Protein AF-A0A2U1LSD0-F1 (afdb_monomer)

Foldseek 3Di:
DVVVVVVVVVVVVVVVVVVVLVPQDPQRNCCVVVVHDGDDPVVVVVVVVVVVVVVVVVCCVVPPDDPPPPPPPPDDDDDDD

Sequence (81 aa):
MRSVSVF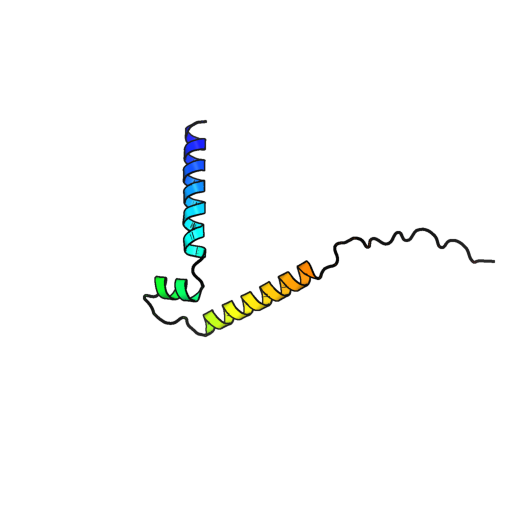LILFCILLVGSLSDARLGPEEYWRSVMKDDPMPKAISDSLSQQSSKKERFIRNFVAQPSPKHISSHSHFSHKYK

Secondary structure (DSSP, 8-state):
-HHHHHHHHHHHHHHHHHHHHTTS-HHHHHHHHTTTPPPPHHHHHHHHHHHHHHHHHHHHHHSS--S--------------

Structure (mmCIF, N/CA/C/O backbone):
data_AF-A0A2U1LSD0-F1
#
_entry.id   AF-A0A2U1LSD0-F1
#
loop_
_atom_site.group_PDB
_atom_site.id
_atom_site.type_symbol
_atom_site.label_atom_id
_atom_site.label_alt_id
_atom_site.label_comp_id
_atom_site.label_asym_id
_atom_site.label_entity_id
_atom_site.label_seq_id
_atom_site.pdbx_PDB_ins_code
_atom_site.Cartn_x
_atom_site.Cartn_y
_atom_site.Cartn_z
_atom_site.occupancy
_atom_site.B_iso_or_equiv
_atom_site.auth_seq_id
_atom_site.auth_comp_id
_atom_site.auth_asym_id
_atom_site.auth_atom_id
_atom_site.pdbx_PDB_model_num
ATOM 1 N N . MET A 1 1 ? 10.914 -6.661 -35.638 1.00 61.47 1 MET A N 1
ATOM 2 C CA . MET A 1 1 ? 11.406 -6.203 -34.313 1.00 61.47 1 MET A CA 1
ATOM 3 C C . MET A 1 1 ? 10.675 -4.976 -33.751 1.00 61.47 1 MET A C 1
ATOM 5 O O . MET A 1 1 ? 10.616 -4.849 -32.536 1.00 61.47 1 MET A O 1
ATOM 9 N N . ARG A 1 2 ? 10.068 -4.097 -34.573 1.00 71.56 2 ARG A N 1
ATOM 10 C CA . ARG A 1 2 ? 9.379 -2.881 -34.081 1.00 71.56 2 ARG A CA 1
ATOM 11 C C . ARG A 1 2 ? 8.182 -3.147 -33.150 1.00 71.56 2 ARG A C 1
ATOM 13 O O . ARG A 1 2 ? 8.051 -2.466 -32.145 1.00 71.56 2 ARG A O 1
ATOM 20 N N . SER A 1 3 ? 7.366 -4.166 -33.429 1.00 82.12 3 SER A N 1
ATOM 21 C CA . SER A 1 3 ? 6.189 -4.506 -32.605 1.00 82.12 3 SER A CA 1
ATOM 22 C C . SER A 1 3 ? 6.551 -4.972 -31.186 1.00 82.12 3 SER A C 1
ATOM 24 O O . SER A 1 3 ? 5.947 -4.511 -30.223 1.00 82.12 3 SER A O 1
ATOM 26 N N . VAL A 1 4 ? 7.596 -5.797 -31.039 1.00 90.62 4 VAL A N 1
ATOM 27 C CA . VAL A 1 4 ? 8.078 -6.250 -29.720 1.00 90.62 4 VAL A CA 1
ATOM 28 C C . VAL A 1 4 ? 8.600 -5.071 -28.899 1.00 90.62 4 VAL A C 1
ATOM 30 O O . VAL A 1 4 ? 8.303 -4.973 -27.716 1.00 90.62 4 VAL A O 1
ATOM 33 N N . SER A 1 5 ? 9.321 -4.137 -29.526 1.00 88.94 5 SER A N 1
ATOM 34 C CA . SER A 1 5 ? 9.808 -2.932 -28.845 1.00 88.94 5 SER A CA 1
ATOM 35 C C . SER A 1 5 ? 8.662 -2.057 -28.325 1.00 88.94 5 SER A C 1
ATOM 37 O O . SER A 1 5 ? 8.715 -1.628 -27.177 1.00 88.94 5 SER A O 1
ATOM 39 N N . VAL A 1 6 ? 7.605 -1.851 -29.116 1.00 92.94 6 VAL A N 1
ATOM 40 C CA . VAL A 1 6 ? 6.417 -1.098 -28.676 1.00 92.94 6 VAL A CA 1
ATOM 41 C C . VAL A 1 6 ? 5.703 -1.815 -27.529 1.00 92.94 6 VAL A C 1
ATOM 43 O O . VAL A 1 6 ? 5.349 -1.177 -26.542 1.00 92.94 6 VAL A O 1
ATOM 46 N N . PHE A 1 7 ? 5.547 -3.138 -27.614 1.00 92.56 7 PHE A N 1
ATOM 47 C CA . PHE A 1 7 ? 4.959 -3.932 -26.536 1.00 92.56 7 PHE A CA 1
ATOM 48 C C . PHE A 1 7 ? 5.759 -3.820 -25.231 1.00 92.56 7 PHE A C 1
ATOM 50 O O . PHE A 1 7 ? 5.176 -3.582 -24.178 1.00 92.56 7 PHE A O 1
ATOM 57 N N . LEU A 1 8 ? 7.091 -3.921 -25.297 1.00 93.19 8 LEU A N 1
ATOM 58 C CA . LEU A 1 8 ? 7.962 -3.766 -24.129 1.00 93.19 8 LEU A CA 1
ATOM 59 C C . LEU A 1 8 ? 7.859 -2.364 -23.519 1.00 93.19 8 LEU A C 1
ATOM 61 O O . LEU A 1 8 ? 7.821 -2.239 -22.300 1.00 93.19 8 LEU A O 1
ATOM 65 N N . ILE A 1 9 ? 7.768 -1.317 -24.343 1.00 92.81 9 ILE A N 1
ATOM 66 C CA . ILE A 1 9 ? 7.583 0.058 -23.861 1.00 92.81 9 ILE A CA 1
ATOM 67 C C . ILE A 1 9 ? 6.242 0.197 -23.131 1.00 92.81 9 ILE A C 1
ATOM 69 O O . ILE A 1 9 ? 6.211 0.708 -22.014 1.00 92.81 9 ILE A O 1
ATOM 73 N N . LEU A 1 10 ? 5.147 -0.302 -23.712 1.00 92.81 10 LEU A N 1
ATOM 74 C CA . LEU A 1 10 ? 3.826 -0.286 -23.073 1.00 92.81 10 LEU A CA 1
ATOM 75 C C . LEU A 1 10 ? 3.812 -1.088 -21.766 1.00 92.81 10 LEU A C 1
ATOM 77 O O . LEU A 1 10 ? 3.257 -0.634 -20.769 1.00 92.81 10 LEU A O 1
ATOM 81 N N . PHE A 1 11 ? 4.465 -2.249 -21.751 1.00 91.31 11 PHE A N 1
ATOM 82 C CA . PHE A 1 11 ? 4.593 -3.081 -20.561 1.00 91.31 11 PHE A CA 1
ATOM 83 C C . PHE A 1 11 ? 5.396 -2.380 -19.456 1.00 91.31 11 PHE A C 1
ATOM 85 O O . PHE A 1 11 ? 4.966 -2.367 -18.306 1.00 91.31 11 PHE A O 1
ATOM 92 N N . CYS A 1 12 ? 6.510 -1.724 -19.795 1.00 92.00 12 CYS A N 1
ATOM 93 C CA . CYS A 1 12 ? 7.278 -0.913 -18.849 1.00 92.00 12 CYS A CA 1
ATOM 94 C C . CYS A 1 12 ? 6.448 0.242 -18.275 1.00 92.00 12 CYS A C 1
ATOM 96 O O . CYS A 1 12 ? 6.491 0.481 -17.071 1.00 92.00 12 CYS A O 1
ATOM 98 N N . ILE A 1 13 ? 5.668 0.936 -19.108 1.00 89.19 13 ILE A N 1
ATOM 99 C CA . ILE A 1 13 ? 4.772 2.008 -18.648 1.00 89.19 13 ILE A CA 1
ATOM 100 C C . ILE A 1 13 ? 3.719 1.448 -17.682 1.00 89.19 13 ILE A C 1
ATOM 102 O O . ILE A 1 13 ? 3.486 2.035 -16.627 1.00 89.19 13 ILE A O 1
ATOM 106 N N . LEU A 1 14 ? 3.130 0.290 -17.996 1.00 88.31 14 LEU A N 1
ATOM 107 C CA . LEU A 1 14 ? 2.156 -0.382 -17.133 1.00 88.31 14 LEU A CA 1
ATOM 108 C C . LEU A 1 14 ? 2.762 -0.780 -15.776 1.00 88.31 14 LEU A C 1
ATOM 110 O O . LEU A 1 14 ? 2.136 -0.564 -14.739 1.00 88.31 14 LEU A O 1
ATOM 114 N N . LEU A 1 15 ? 3.985 -1.318 -15.775 1.00 85.19 15 LEU A N 1
ATOM 115 C CA . LEU A 1 15 ? 4.743 -1.671 -14.567 1.00 85.19 15 LEU A CA 1
ATOM 116 C C . LEU A 1 15 ? 5.032 -0.452 -13.683 1.00 85.19 15 LEU A C 1
ATOM 118 O O . LEU A 1 15 ? 4.865 -0.513 -12.468 1.00 85.19 15 LEU A O 1
ATOM 122 N N . VAL A 1 16 ? 5.448 0.668 -14.279 1.00 81.88 16 VAL A N 1
ATOM 123 C CA . VAL A 1 16 ? 5.734 1.905 -13.533 1.00 81.88 16 VAL A CA 1
ATOM 124 C C . VAL A 1 16 ? 4.445 2.530 -12.989 1.00 81.88 16 VAL A C 1
ATOM 126 O O . VAL A 1 16 ? 4.412 2.968 -11.840 1.00 81.88 16 VAL A O 1
ATOM 129 N N . GLY A 1 17 ? 3.362 2.519 -13.771 1.00 74.25 17 GLY A N 1
ATOM 130 C CA . GLY A 1 17 ? 2.050 2.998 -13.328 1.00 74.25 17 GLY A CA 1
ATOM 131 C C . GLY A 1 17 ? 1.511 2.207 -12.133 1.00 74.25 17 GLY A C 1
ATOM 132 O O . GLY A 1 17 ? 1.098 2.796 -11.139 1.00 74.25 17 GLY A O 1
ATOM 13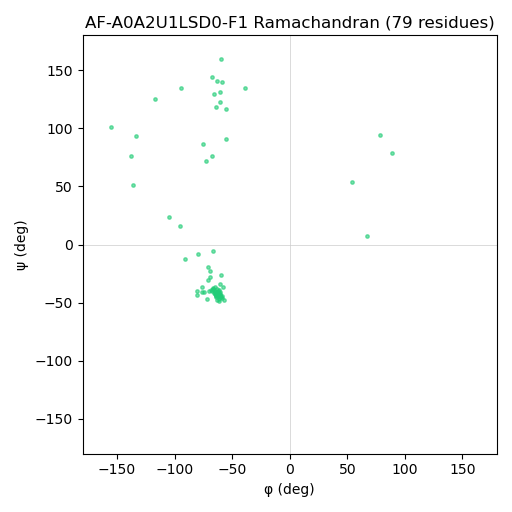3 N N . SER A 1 18 ? 1.610 0.878 -12.175 1.00 68.19 18 SER A N 1
ATOM 134 C CA . SER A 1 18 ? 1.147 0.001 -11.087 1.00 68.19 18 SER A CA 1
ATOM 135 C C . SER A 1 18 ? 2.012 0.056 -9.818 1.00 68.19 18 SER A C 1
ATOM 137 O O . SER A 1 18 ? 1.519 -0.246 -8.733 1.00 68.19 18 SER A O 1
ATOM 139 N N . LEU A 1 19 ? 3.263 0.525 -9.900 1.00 65.06 19 LEU A N 1
ATOM 140 C CA . LEU A 1 19 ? 4.077 0.819 -8.712 1.00 65.06 19 LEU A CA 1
ATOM 141 C C . LEU A 1 19 ? 3.570 2.032 -7.913 1.00 65.06 19 LEU A C 1
ATOM 143 O O . LEU A 1 19 ? 3.885 2.153 -6.729 1.00 65.06 19 LEU A O 1
ATOM 147 N N . SER A 1 20 ? 2.822 2.937 -8.550 1.00 60.66 20 SER A N 1
ATOM 148 C CA . SER A 1 20 ? 2.417 4.214 -7.948 1.00 60.66 20 SER A CA 1
ATOM 149 C C . SER A 1 20 ? 1.314 4.034 -6.901 1.00 60.66 20 SER A C 1
ATOM 151 O O . SER A 1 20 ? 1.404 4.616 -5.822 1.00 60.66 20 SER A O 1
ATOM 153 N N . ASP A 1 21 ? 0.336 3.164 -7.169 1.00 56.56 21 ASP A N 1
ATOM 154 C CA . ASP A 1 21 ? -0.734 2.823 -6.215 1.00 56.56 21 ASP A CA 1
ATOM 155 C C . ASP A 1 21 ? -0.229 1.984 -5.034 1.00 56.56 21 ASP A C 1
ATOM 157 O O . ASP A 1 21 ? -0.698 2.130 -3.907 1.00 56.56 21 ASP A O 1
ATOM 161 N N . ALA A 1 22 ? 0.805 1.163 -5.250 1.00 56.50 22 ALA A N 1
ATOM 162 C CA . ALA A 1 22 ? 1.431 0.361 -4.195 1.00 56.50 22 ALA A CA 1
ATOM 163 C C . ALA A 1 22 ? 2.153 1.204 -3.123 1.00 56.50 22 ALA A C 1
ATOM 165 O O . ALA A 1 22 ? 2.669 0.652 -2.148 1.00 56.50 22 ALA A O 1
ATOM 166 N N . ARG A 1 23 ? 2.238 2.529 -3.314 1.00 60.97 23 ARG A N 1
ATOM 167 C CA . ARG A 1 23 ? 2.868 3.460 -2.373 1.00 60.97 23 ARG A CA 1
ATOM 168 C C . ARG A 1 23 ? 1.902 4.042 -1.347 1.00 60.97 23 ARG A C 1
ATOM 170 O O . ARG A 1 23 ? 2.370 4.646 -0.382 1.00 60.97 23 ARG A O 1
ATOM 177 N N . LEU A 1 24 ? 0.593 3.874 -1.533 1.00 68.44 24 LEU A N 1
ATOM 178 C CA . LEU A 1 24 ? -0.355 4.159 -0.465 1.00 68.44 24 LEU A CA 1
ATOM 179 C C 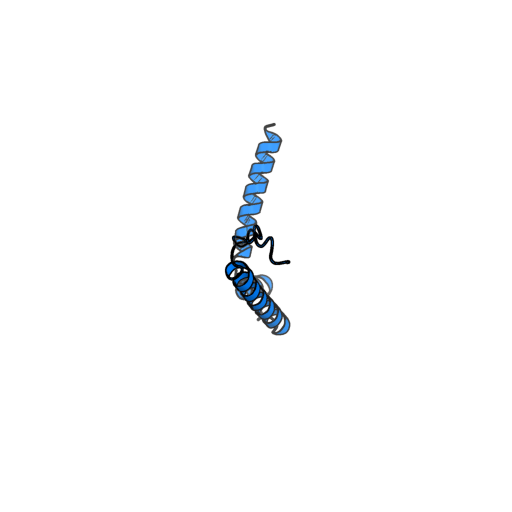. LEU A 1 24 ? -0.022 3.233 0.706 1.00 68.44 24 LEU A C 1
ATOM 181 O O . LEU A 1 24 ? 0.214 2.035 0.521 1.00 68.44 24 LEU A O 1
ATOM 185 N N . GLY A 1 25 ? 0.068 3.798 1.909 1.00 78.62 25 GLY A N 1
ATOM 186 C CA . GLY A 1 25 ? 0.189 2.972 3.093 1.00 78.62 25 GLY A CA 1
ATOM 187 C C . GLY A 1 25 ? -1.031 2.051 3.194 1.00 78.62 25 GLY A C 1
ATOM 188 O O . GLY A 1 25 ? -2.070 2.280 2.566 1.00 78.62 25 GLY A O 1
ATOM 189 N N . PRO A 1 26 ? -0.916 0.951 3.943 1.00 82.31 26 PRO A N 1
ATOM 190 C CA . PRO A 1 26 ? -1.989 -0.030 4.024 1.00 82.31 26 PRO A CA 1
ATOM 191 C C . PRO A 1 26 ? -3.305 0.545 4.558 1.00 82.31 26 PRO A C 1
ATOM 193 O O . PRO A 1 26 ? -4.364 0.030 4.218 1.00 82.31 26 PRO A O 1
ATOM 196 N N . GLU A 1 27 ? -3.252 1.615 5.355 1.00 84.75 27 GLU A N 1
ATOM 197 C CA . GLU A 1 27 ? -4.445 2.330 5.804 1.00 84.75 27 GLU A CA 1
ATOM 198 C C . GLU A 1 27 ? -5.082 3.134 4.663 1.00 84.75 27 GLU A C 1
ATOM 200 O O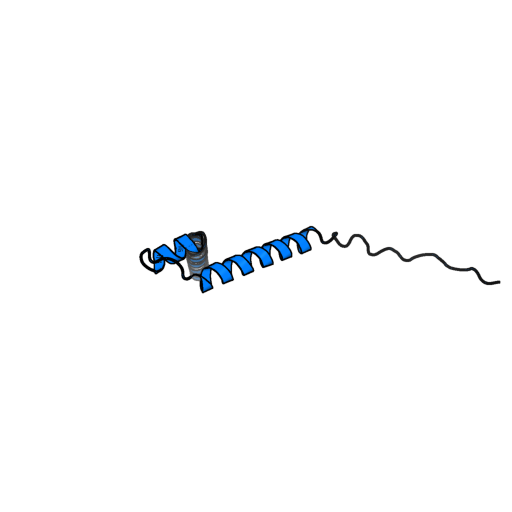 . GLU A 1 27 ? -6.287 3.041 4.440 1.00 84.75 27 GLU A O 1
ATOM 205 N N . GLU A 1 28 ? -4.284 3.884 3.906 1.00 85.25 28 GLU A N 1
ATOM 206 C CA . GLU A 1 28 ? -4.757 4.711 2.798 1.00 85.25 28 GLU A CA 1
ATOM 207 C C . GLU A 1 28 ? -5.306 3.859 1.648 1.00 85.25 28 GLU A C 1
ATOM 209 O O . GLU A 1 28 ? -6.336 4.197 1.065 1.00 85.25 28 GLU A O 1
ATOM 214 N N . TYR A 1 29 ? -4.664 2.722 1.362 1.00 85.75 29 TYR A N 1
ATOM 215 C CA . TYR A 1 29 ? -5.171 1.732 0.412 1.00 85.75 29 TYR A CA 1
ATOM 216 C C . TYR A 1 29 ? -6.491 1.118 0.887 1.00 85.75 29 TYR A C 1
ATOM 218 O O . TYR A 1 29 ? -7.435 0.976 0.112 1.00 85.75 29 TYR A O 1
ATOM 226 N N . TRP A 1 30 ? -6.585 0.750 2.169 1.00 88.69 30 TRP A N 1
ATOM 227 C CA . TRP A 1 30 ? -7.819 0.174 2.693 1.00 88.69 30 TRP A CA 1
ATOM 228 C C . TRP A 1 30 ? -8.980 1.162 2.578 1.00 88.69 30 TRP A C 1
ATOM 230 O O . TRP A 1 30 ? -10.039 0.797 2.072 1.00 88.69 30 TRP A O 1
ATOM 240 N N . ARG A 1 31 ? -8.765 2.422 2.973 1.00 88.38 31 ARG A N 1
ATOM 241 C CA . ARG A 1 31 ? -9.774 3.484 2.855 1.00 88.38 31 ARG A CA 1
ATOM 242 C C . ARG A 1 31 ? -10.195 3.726 1.408 1.00 88.38 31 ARG A C 1
ATOM 244 O O . ARG A 1 31 ? -11.386 3.885 1.157 1.00 88.38 31 ARG A O 1
ATOM 251 N N . SER A 1 32 ? -9.262 3.712 0.453 1.00 87.62 32 SER A N 1
ATOM 252 C CA . SER A 1 32 ? -9.599 3.944 -0.957 1.00 87.62 32 SER A CA 1
ATOM 253 C C . SER A 1 32 ? -10.463 2.823 -1.550 1.00 87.62 32 SER A C 1
ATOM 255 O O . SER A 1 32 ? -11.398 3.100 -2.301 1.00 87.62 32 SER A O 1
ATOM 257 N N . VAL A 1 33 ? -10.206 1.565 -1.178 1.00 88.12 33 VAL A N 1
ATOM 258 C CA . VAL A 1 33 ? -10.958 0.396 -1.670 1.00 88.12 33 VAL A CA 1
ATOM 259 C C . VAL A 1 33 ? -12.285 0.215 -0.934 1.00 88.12 33 VAL A C 1
ATOM 261 O O . VAL A 1 33 ? -13.300 -0.105 -1.553 1.00 88.12 33 VAL A O 1
ATOM 264 N N . MET A 1 34 ? -12.288 0.435 0.381 1.00 90.88 34 MET A N 1
ATOM 265 C CA . MET A 1 34 ? -13.443 0.205 1.250 1.00 90.88 34 MET A CA 1
ATOM 266 C C . MET A 1 34 ? -14.285 1.461 1.492 1.00 90.88 34 MET A C 1
ATOM 268 O O . MET A 1 34 ? -15.123 1.462 2.384 1.00 90.88 34 MET A O 1
ATOM 272 N N . LYS A 1 35 ? -14.112 2.515 0.681 1.00 88.81 35 LYS A N 1
ATOM 273 C CA . LYS A 1 35 ? -14.913 3.752 0.754 1.00 88.81 35 LYS A CA 1
ATOM 274 C C . LYS A 1 35 ? -14.906 4.368 2.159 1.00 88.81 35 LYS A C 1
ATOM 276 O O . LYS A 1 35 ? -15.957 4.600 2.746 1.00 88.81 35 LYS A O 1
ATOM 281 N N . ASP A 1 36 ? -13.708 4.599 2.683 1.00 88.62 36 ASP A N 1
ATOM 282 C CA . ASP A 1 36 ? -13.446 5.186 4.002 1.00 88.62 36 ASP A CA 1
ATOM 283 C C . ASP A 1 36 ? -13.859 4.337 5.218 1.00 88.62 36 ASP A C 1
ATOM 285 O O . ASP A 1 36 ? -13.702 4.790 6.355 1.00 88.62 36 ASP A O 1
ATOM 289 N N . ASP A 1 37 ? -14.289 3.085 5.023 1.00 90.38 37 ASP A N 1
ATOM 290 C CA . ASP A 1 37 ? -14.476 2.166 6.146 1.00 90.38 37 ASP A CA 1
ATOM 291 C C . ASP A 1 37 ? -13.137 1.878 6.856 1.00 90.38 37 ASP A C 1
ATOM 293 O O . ASP A 1 37 ? -12.095 1.697 6.209 1.00 90.38 37 ASP A O 1
ATOM 297 N N . PRO A 1 38 ? -13.136 1.788 8.199 1.00 89.12 38 PRO A N 1
ATOM 298 C CA . PRO A 1 38 ? -11.923 1.528 8.959 1.00 89.12 38 PRO A CA 1
ATOM 299 C C . PRO A 1 38 ? -11.392 0.110 8.712 1.00 89.12 38 PRO A C 1
ATOM 301 O O . PRO A 1 38 ? -12.151 -0.856 8.601 1.00 89.12 38 PRO A O 1
ATOM 304 N N . MET A 1 39 ? -10.063 -0.036 8.686 1.00 93.00 39 MET A N 1
ATOM 305 C CA . MET A 1 39 ? -9.425 -1.347 8.555 1.00 93.00 39 MET A CA 1
ATOM 306 C C . MET A 1 39 ? -9.710 -2.227 9.786 1.00 93.00 39 MET A C 1
ATOM 308 O O . MET A 1 39 ? -9.470 -1.795 10.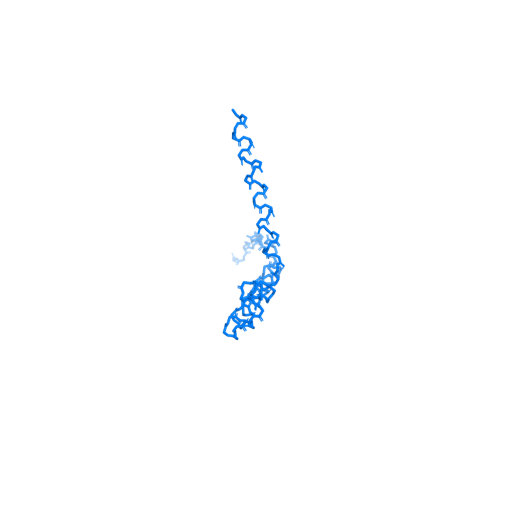917 1.00 93.00 39 MET A O 1
ATOM 312 N N . PRO A 1 40 ? -10.177 -3.478 9.604 1.00 92.81 40 PRO A N 1
ATOM 313 C CA . PRO A 1 40 ? -10.377 -4.413 10.699 1.00 92.81 40 PRO A CA 1
ATOM 314 C C . PRO A 1 40 ? -9.086 -4.686 11.469 1.00 92.81 40 PRO A C 1
ATOM 316 O O . PRO A 1 40 ? -8.025 -4.923 10.885 1.00 92.81 40 PRO A O 1
ATOM 319 N N . LYS A 1 41 ? -9.208 -4.771 12.795 1.00 89.69 41 LYS A N 1
ATOM 320 C CA . LYS A 1 41 ? -8.071 -4.946 13.708 1.00 89.69 41 LYS A CA 1
ATOM 321 C C . LYS A 1 41 ? -7.233 -6.201 13.427 1.00 89.69 41 LYS A C 1
ATOM 323 O O . LYS A 1 41 ? -6.013 -6.174 13.506 1.00 89.69 41 LYS A O 1
ATOM 328 N N . ALA A 1 42 ? -7.871 -7.299 13.022 1.00 90.38 42 ALA A N 1
ATOM 329 C CA . ALA A 1 42 ? -7.156 -8.530 12.675 1.00 90.38 42 ALA A CA 1
ATOM 330 C C . ALA A 1 42 ? -6.172 -8.338 11.502 1.00 90.38 42 ALA A C 1
ATOM 332 O O . ALA A 1 42 ? -5.102 -8.947 11.476 1.00 90.38 42 ALA A O 1
ATOM 333 N N . ILE A 1 43 ? -6.521 -7.476 10.542 1.00 88.31 43 ILE A N 1
ATOM 334 C CA . ILE A 1 43 ? -5.706 -7.194 9.356 1.00 88.31 43 ILE A CA 1
ATOM 335 C C . ILE A 1 43 ? -4.592 -6.206 9.715 1.00 88.31 43 ILE A C 1
ATOM 337 O O . ILE A 1 43 ? -3.435 -6.442 9.363 1.00 88.31 43 ILE A O 1
ATOM 341 N N . SER A 1 44 ? -4.907 -5.153 10.481 1.00 87.50 44 SER A N 1
ATOM 342 C CA . SER A 1 44 ? -3.900 -4.195 10.960 1.00 87.50 44 SER A CA 1
ATOM 343 C C . SER A 1 44 ? -2.819 -4.874 11.801 1.00 87.50 44 SER A C 1
ATOM 345 O O . SER A 1 44 ? -1.626 -4.639 11.596 1.00 87.50 44 SER A O 1
ATOM 347 N N . ASP A 1 45 ? -3.230 -5.759 12.711 1.00 88.38 45 ASP A N 1
ATOM 348 C CA . ASP A 1 45 ? -2.326 -6.471 13.612 1.00 88.38 45 ASP A CA 1
ATOM 349 C C . ASP A 1 45 ? -1.404 -7.405 12.813 1.00 88.38 45 ASP A C 1
ATOM 351 O O . ASP A 1 45 ? -0.188 -7.404 13.024 1.00 88.38 45 ASP A O 1
ATOM 355 N N . SER A 1 46 ? -1.946 -8.115 11.816 1.00 87.69 46 SER A N 1
ATOM 356 C CA . SER A 1 46 ? -1.162 -8.952 10.901 1.00 87.69 46 SER A CA 1
ATOM 357 C C . SER A 1 46 ? -0.090 -8.155 10.142 1.00 87.69 46 SER A C 1
ATOM 359 O O . SER A 1 46 ? 1.078 -8.558 10.106 1.00 87.69 46 SER A O 1
ATOM 361 N N . LEU A 1 47 ? -0.442 -6.981 9.601 1.00 86.00 47 LEU A N 1
ATOM 362 C CA . LEU A 1 47 ? 0.516 -6.118 8.906 1.00 86.00 47 LEU A CA 1
ATOM 363 C C . LEU A 1 47 ? 1.606 -5.573 9.836 1.00 86.00 47 LEU A C 1
ATOM 365 O O . LEU A 1 47 ? 2.779 -5.537 9.455 1.00 86.00 47 LEU A O 1
ATOM 369 N N . SER A 1 48 ? 1.247 -5.185 11.062 1.00 84.00 48 SER A N 1
ATOM 370 C CA . SER A 1 48 ? 2.219 -4.725 12.064 1.00 8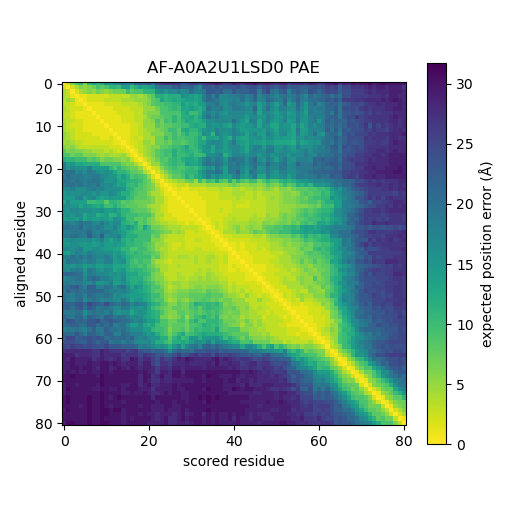4.00 48 SER A CA 1
ATOM 371 C C . SER A 1 48 ? 3.216 -5.830 12.447 1.00 84.00 48 SER A C 1
ATOM 373 O O . SER A 1 48 ? 4.427 -5.607 12.562 1.00 84.00 48 SER A O 1
ATOM 375 N N . GLN A 1 49 ? 2.742 -7.073 12.549 1.00 84.25 49 GLN A N 1
ATOM 376 C CA . GLN A 1 49 ? 3.589 -8.229 12.808 1.00 84.25 49 GLN A CA 1
ATOM 377 C C . GLN A 1 49 ? 4.530 -8.509 11.626 1.00 84.25 49 GLN A C 1
ATOM 379 O O . GLN A 1 49 ? 5.699 -8.854 11.818 1.00 84.25 49 GLN A O 1
ATOM 384 N N . GLN A 1 50 ? 4.064 -8.322 10.392 1.00 80.56 50 GLN A N 1
ATOM 385 C CA . GLN A 1 50 ? 4.905 -8.464 9.207 1.00 80.56 50 GLN A CA 1
ATOM 386 C C . GLN A 1 50 ? 5.974 -7.365 9.120 1.00 80.56 50 GLN A C 1
ATOM 388 O O . GLN A 1 50 ? 7.122 -7.670 8.782 1.00 80.56 50 GLN A O 1
ATOM 393 N N . SER A 1 51 ? 5.640 -6.115 9.462 1.00 80.88 51 SER A N 1
ATOM 394 C CA . SER A 1 51 ? 6.607 -5.008 9.460 1.00 80.88 51 SER A CA 1
ATOM 395 C C . SER A 1 51 ? 7.714 -5.237 10.494 1.00 80.88 51 SER A C 1
ATOM 397 O O . SER A 1 51 ? 8.895 -5.166 10.152 1.00 80.88 51 SER A O 1
ATOM 399 N N . SER A 1 52 ? 7.357 -5.652 11.712 1.00 81.12 52 SER A N 1
ATOM 400 C CA . SER A 1 52 ? 8.329 -5.963 12.766 1.00 81.12 52 SER A CA 1
ATOM 401 C C . SER A 1 52 ? 9.215 -7.165 12.412 1.00 81.12 52 SER A C 1
ATOM 403 O O . SER A 1 52 ? 10.422 -7.155 12.677 1.00 81.12 52 SER A O 1
ATOM 405 N N . LYS A 1 53 ? 8.663 -8.190 11.744 1.00 83.12 53 LYS A N 1
ATOM 406 C CA . LYS A 1 53 ? 9.437 -9.327 11.222 1.00 83.12 53 LYS A CA 1
ATOM 407 C C . LYS A 1 53 ? 10.396 -8.897 10.108 1.00 83.12 53 LYS A C 1
ATOM 409 O O . LYS A 1 53 ? 11.546 -9.336 10.108 1.00 83.12 53 LYS A O 1
ATOM 414 N N . LYS A 1 54 ? 9.957 -8.022 9.197 1.00 82.38 54 LYS A N 1
ATOM 415 C CA . LYS A 1 54 ? 10.799 -7.429 8.145 1.00 82.38 54 LYS A CA 1
ATOM 416 C C . LYS A 1 54 ? 11.937 -6.612 8.750 1.00 82.38 54 LYS A C 1
ATOM 418 O O . LYS A 1 54 ? 13.078 -6.756 8.329 1.00 82.38 54 LYS A O 1
ATOM 423 N N . GLU A 1 55 ? 11.658 -5.806 9.765 1.00 83.00 55 GLU A N 1
ATOM 424 C CA . GLU A 1 55 ? 12.676 -4.983 10.413 1.00 83.00 55 GLU A CA 1
ATOM 425 C C . GLU A 1 55 ? 13.695 -5.832 11.182 1.00 83.00 55 GLU A C 1
ATOM 427 O O . GLU A 1 55 ? 14.898 -5.589 11.105 1.00 83.00 55 GLU A O 1
ATOM 432 N N . ARG A 1 56 ? 13.237 -6.899 11.851 1.00 84.88 56 ARG A N 1
ATOM 433 C CA . ARG A 1 56 ? 14.119 -7.910 12.450 1.00 84.88 56 ARG A CA 1
ATOM 434 C C . ARG A 1 56 ? 14.990 -8.597 11.395 1.00 84.88 56 ARG A C 1
ATOM 436 O O . ARG A 1 56 ? 16.180 -8.782 11.628 1.00 84.88 56 ARG A O 1
ATOM 443 N N . PHE A 1 57 ? 14.424 -8.956 10.243 1.00 83.38 57 PHE A N 1
ATOM 444 C CA . PHE A 1 57 ? 15.179 -9.538 9.133 1.00 83.38 57 PHE A CA 1
ATOM 445 C C . PHE A 1 57 ? 16.250 -8.577 8.606 1.00 83.38 57 PHE A C 1
ATOM 447 O O . PHE A 1 57 ? 17.403 -8.978 8.493 1.00 83.38 57 PHE A O 1
ATOM 454 N N . ILE A 1 58 ? 15.903 -7.311 8.348 1.00 81.62 58 ILE A N 1
ATOM 455 C CA . ILE A 1 58 ? 16.860 -6.293 7.887 1.00 81.62 58 ILE A CA 1
ATOM 456 C C . ILE A 1 58 ? 17.969 -6.105 8.922 1.00 81.62 58 ILE A C 1
ATOM 458 O O . ILE A 1 58 ? 19.139 -6.116 8.556 1.00 81.62 58 ILE A O 1
ATOM 462 N N . ARG A 1 59 ? 17.627 -6.017 10.214 1.00 82.56 59 ARG A N 1
ATOM 463 C CA . ARG A 1 59 ? 18.622 -5.958 11.292 1.00 82.56 59 ARG A CA 1
ATOM 464 C C . ARG A 1 59 ? 19.562 -7.160 11.260 1.00 82.56 59 ARG A C 1
ATOM 466 O O . ARG A 1 59 ? 20.764 -6.958 11.285 1.00 82.56 59 ARG A O 1
ATOM 473 N N . ASN A 1 60 ? 19.052 -8.382 11.134 1.00 80.50 60 ASN A N 1
ATOM 474 C CA . ASN A 1 60 ? 19.884 -9.591 11.071 1.00 80.50 60 ASN A CA 1
ATOM 475 C C . ASN A 1 60 ? 20.702 -9.706 9.776 1.00 80.50 60 ASN A C 1
ATOM 477 O O . ASN A 1 60 ? 21.749 -10.344 9.766 1.00 80.50 60 ASN A O 1
ATOM 481 N N . PHE A 1 61 ? 20.227 -9.131 8.675 1.00 77.81 61 PHE A N 1
ATOM 482 C CA . PHE A 1 61 ? 20.953 -9.098 7.409 1.00 77.81 61 PHE A CA 1
ATOM 483 C C . PHE A 1 61 ? 22.084 -8.063 7.433 1.00 77.81 61 PHE A C 1
ATOM 485 O O . PHE A 1 61 ? 23.183 -8.342 6.973 1.00 77.81 61 PHE A O 1
ATOM 492 N N . VAL A 1 62 ? 21.835 -6.888 8.013 1.00 73.81 62 VAL A N 1
ATOM 493 C CA . VAL A 1 62 ? 22.829 -5.811 8.151 1.00 73.81 62 VAL A CA 1
ATOM 494 C C . VAL A 1 62 ? 23.832 -6.110 9.268 1.00 73.81 62 VAL A C 1
ATOM 496 O O . VAL A 1 62 ? 25.010 -5.802 9.133 1.00 73.81 62 VAL A O 1
ATOM 499 N N . ALA A 1 63 ? 23.381 -6.727 10.363 1.00 70.94 63 ALA A N 1
ATOM 500 C CA . ALA A 1 63 ? 24.229 -7.146 11.477 1.00 70.94 63 ALA A CA 1
ATOM 501 C C . ALA A 1 63 ? 24.975 -8.459 11.206 1.00 70.94 63 ALA A C 1
ATOM 503 O O . ALA A 1 63 ? 25.832 -8.836 12.004 1.00 70.94 63 ALA A O 1
ATOM 504 N N . GLN A 1 64 ? 24.679 -9.161 10.104 1.00 59.53 64 GLN A N 1
ATOM 505 C CA . GLN A 1 64 ? 25.556 -10.230 9.648 1.00 59.53 64 GLN A CA 1
ATOM 506 C C . GLN A 1 64 ? 26.895 -9.597 9.256 1.00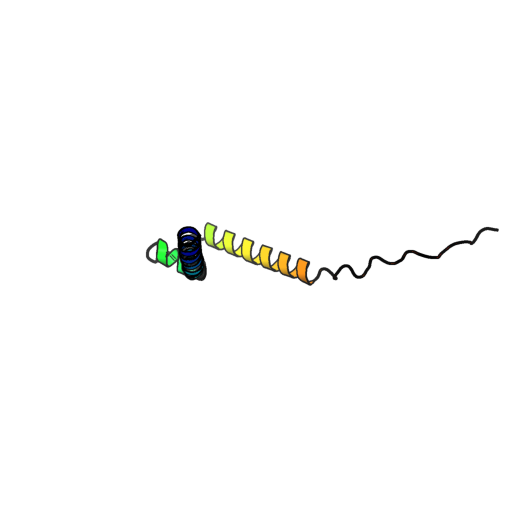 59.53 64 GLN A C 1
ATOM 508 O O . GLN A 1 64 ? 26.933 -8.777 8.334 1.00 59.53 64 GLN A O 1
ATOM 513 N N . PRO A 1 65 ? 28.007 -9.954 9.923 1.00 54.88 65 PRO A N 1
ATOM 514 C CA . PRO A 1 65 ? 29.310 -9.549 9.442 1.00 54.88 65 PRO A CA 1
ATOM 515 C C . PRO A 1 65 ? 29.454 -10.158 8.048 1.00 54.88 65 PRO A C 1
ATOM 517 O O . PRO A 1 65 ? 29.321 -11.371 7.879 1.00 54.88 65 PRO A O 1
ATOM 520 N N . SER A 1 66 ? 29.695 -9.319 7.037 1.00 53.84 66 SER A N 1
ATOM 521 C CA . SER A 1 66 ? 30.154 -9.771 5.720 1.00 53.84 66 SER A CA 1
ATOM 522 C C . SER A 1 66 ? 31.165 -10.909 5.916 1.00 53.84 66 SER A C 1
ATOM 524 O O . SER A 1 66 ? 32.030 -10.739 6.783 1.00 53.84 66 SER A O 1
ATOM 526 N N . PRO A 1 67 ? 31.096 -12.033 5.175 1.00 51.09 67 PRO A N 1
ATOM 527 C CA . PRO A 1 67 ? 31.985 -13.177 5.360 1.00 51.09 67 PRO A CA 1
ATOM 528 C C . PRO A 1 67 ? 33.420 -12.806 4.957 1.00 51.09 67 PRO A C 1
ATOM 530 O O . PRO A 1 67 ? 33.914 -13.155 3.894 1.00 51.09 67 PRO A O 1
ATOM 533 N N . LYS A 1 68 ? 34.099 -12.061 5.828 1.00 50.41 68 LYS A N 1
ATOM 534 C CA . LYS A 1 68 ? 35.537 -11.783 5.836 1.00 50.41 68 LYS A CA 1
ATOM 535 C C . LYS A 1 68 ? 36.226 -12.586 6.938 1.00 50.41 68 LYS A C 1
ATOM 537 O O . LYS A 1 68 ? 37.281 -12.200 7.422 1.00 50.41 68 LYS A O 1
ATOM 542 N N . HIS A 1 69 ? 35.619 -13.693 7.356 1.00 45.91 69 HIS A N 1
ATOM 543 C CA . HIS A 1 69 ? 36.202 -14.582 8.349 1.00 45.91 69 HIS A CA 1
ATOM 544 C C . HIS A 1 69 ? 36.050 -16.049 7.938 1.00 45.91 69 HIS A C 1
ATOM 546 O O . HIS A 1 69 ? 35.612 -16.892 8.714 1.00 45.91 69 HIS A O 1
ATOM 552 N N . ILE A 1 70 ? 36.454 -16.370 6.706 1.00 48.12 70 ILE A N 1
ATOM 553 C CA . ILE A 1 70 ? 37.110 -17.660 6.486 1.00 48.12 70 ILE A CA 1
ATOM 554 C C . ILE A 1 70 ? 38.516 -17.455 7.047 1.00 48.12 70 ILE A C 1
ATOM 556 O O . ILE A 1 70 ? 39.412 -16.974 6.361 1.00 48.12 70 ILE A O 1
ATOM 560 N N . SER A 1 71 ? 38.653 -17.688 8.352 1.00 45.38 71 SER A N 1
ATOM 561 C CA . SER A 1 71 ? 39.954 -17.779 9.001 1.00 45.38 71 SER A CA 1
ATOM 562 C C . SER A 1 71 ? 40.755 -18.844 8.264 1.00 45.38 71 SER A C 1
ATOM 564 O O . SER A 1 71 ? 40.355 -20.011 8.229 1.00 45.38 71 SER A O 1
ATOM 566 N N . SER A 1 72 ? 41.861 -18.431 7.650 1.00 44.97 72 SER A N 1
ATOM 567 C CA . SER A 1 72 ? 42.933 -19.316 7.223 1.00 44.97 72 SER A CA 1
ATOM 568 C C . SER A 1 72 ? 43.411 -20.113 8.438 1.00 44.97 72 SER A C 1
ATOM 570 O O . SER A 1 72 ? 44.309 -19.688 9.158 1.00 44.97 72 SER A O 1
ATOM 572 N N . HIS A 1 73 ? 42.829 -21.288 8.676 1.00 47.38 73 HIS A N 1
ATOM 573 C CA . HIS A 1 73 ? 43.450 -22.310 9.511 1.00 47.38 73 HIS A CA 1
ATOM 574 C C . HIS A 1 73 ? 44.614 -22.924 8.725 1.00 47.38 73 HIS A C 1
ATOM 576 O O . HIS A 1 73 ? 44.552 -24.049 8.239 1.00 47.38 73 HIS A O 1
ATOM 582 N N . SER A 1 74 ? 45.687 -22.153 8.579 1.00 50.31 74 SER A N 1
ATOM 583 C CA . SER A 1 74 ? 46.992 -22.643 8.163 1.00 50.31 74 SER A CA 1
ATOM 584 C C . SER A 1 74 ? 47.978 -22.393 9.296 1.00 50.31 74 SER A C 1
ATOM 586 O O . SER A 1 74 ? 48.168 -21.251 9.707 1.00 50.31 74 SER A O 1
ATOM 588 N N . HIS A 1 75 ? 48.633 -23.476 9.717 1.00 48.06 75 HIS A N 1
ATOM 589 C CA . HIS A 1 75 ? 49.800 -23.540 10.600 1.00 48.06 75 HIS A CA 1
ATOM 590 C C . HIS A 1 75 ? 49.567 -23.614 12.123 1.00 48.06 75 HIS A C 1
ATOM 592 O O . HIS A 1 75 ? 49.829 -22.680 12.873 1.00 48.06 75 HIS A O 1
ATOM 598 N N . PHE A 1 76 ? 49.233 -24.817 12.603 1.00 45.09 76 PHE A N 1
ATOM 599 C CA . PHE A 1 76 ? 49.830 -25.317 13.848 1.00 45.09 76 PHE A CA 1
ATOM 600 C C . PHE A 1 76 ? 50.196 -26.795 13.685 1.00 45.09 76 PHE A C 1
ATOM 602 O O . PHE A 1 76 ? 49.487 -27.701 14.118 1.00 45.09 76 PHE A O 1
ATOM 609 N N . SER A 1 77 ? 51.293 -27.038 12.973 1.00 43.19 77 SER A N 1
ATOM 610 C CA . SER A 1 77 ? 51.950 -28.337 12.900 1.00 43.19 77 SER A CA 1
ATOM 611 C C . SER A 1 77 ? 53.080 -28.419 13.934 1.00 43.19 77 SER A C 1
ATOM 613 O O . SER A 1 77 ? 53.907 -27.520 14.052 1.00 43.19 77 SER A O 1
ATOM 615 N N . HIS A 1 78 ? 53.098 -29.565 14.623 1.00 43.22 78 HIS A N 1
ATOM 616 C CA . HIS A 1 78 ? 54.153 -30.153 15.457 1.00 43.22 78 HIS A CA 1
ATOM 617 C C . HIS A 1 78 ? 54.388 -29.639 16.890 1.00 43.22 78 HIS A C 1
ATOM 619 O O . HIS A 1 78 ? 55.269 -28.831 17.165 1.00 43.22 78 HIS A O 1
ATOM 625 N N . LYS A 1 79 ? 53.749 -30.336 17.841 1.00 41.94 79 LYS A N 1
ATOM 626 C CA . LYS A 1 79 ? 54.392 -30.762 19.0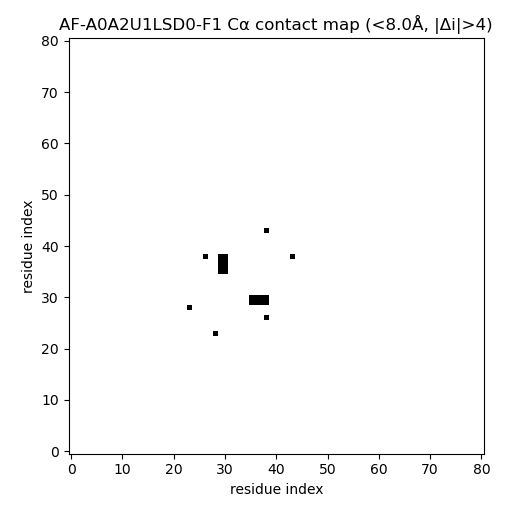96 1.00 41.94 79 LYS A CA 1
ATOM 627 C C . LYS A 1 79 ? 54.071 -32.232 19.388 1.00 41.94 79 LYS A C 1
ATOM 629 O O . LYS A 1 79 ? 53.066 -32.512 20.022 1.00 41.94 79 LYS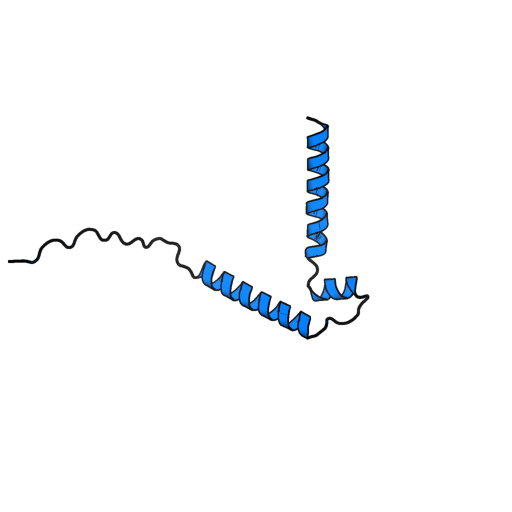 A O 1
ATOM 634 N N . TYR A 1 80 ? 54.951 -33.132 18.947 1.00 41.06 80 TYR A N 1
ATOM 635 C CA . TYR A 1 80 ? 55.201 -34.446 19.558 1.00 41.06 80 TYR A CA 1
ATOM 636 C C . TYR A 1 80 ? 56.625 -34.893 19.198 1.00 41.06 80 TYR A C 1
ATOM 638 O O . TYR A 1 80 ? 56.869 -35.302 18.065 1.00 41.06 80 TYR A O 1
ATOM 646 N N . LYS A 1 81 ? 57.573 -34.749 20.126 1.00 38.62 81 LYS A N 1
ATOM 647 C CA . LYS A 1 81 ? 58.204 -35.838 20.891 1.00 38.62 81 LYS A CA 1
ATOM 648 C C . LYS A 1 81 ? 59.264 -35.244 21.816 1.00 38.62 81 LYS A C 1
ATOM 650 O O . LYS A 1 81 ? 60.015 -34.366 21.345 1.00 38.62 81 LYS A O 1
#

Nearest PDB structures (foldseek):
  3a98-assembly1_B  TM=4.535E-01  e=6.858E+00  Homo sapiens

Radius of gyration: 25.79 Å; Cα contacts (8 Å, |Δi|>4): 11; chains: 1; bounding box: 73×41×55 Å

Solvent-accessible surface area (backbone atoms only — not comparable to full-atom values): 5110 Å² total; per-residue (Å²): 114,69,67,60,52,52,51,52,52,53,50,50,52,51,54,55,56,59,54,58,67,70,65,47,52,75,66,58,46,39,25,67,76,52,74,66,45,80,79,55,66,74,56,55,53,51,52,52,53,49,50,53,51,50,50,52,47,51,50,56,60,69,68,43,74,73,90,82,69,82,71,78,91,70,85,90,81,86,90,85,133

Organism: Artemisia annua (NCBI:txid35608)

Mean predicted aligned error: 15.46 Å

pLDDT: mean 74.89, std 17.09, range [38.62, 93.19]

InterPro domains:
  IPR024489 Organ specific protein [PF10950] (26-52)